Protein AF-A0A953R4C3-F1 (afdb_monomer_lite)

Sequence (111 aa):
MRTHKKAIKIENPVAGCGFTTGNRARRFVAKGRAQWVEPGVSIRFVSSDRRHQAAEQSVAATRRGYDLAACTGMARITELANLPMVAPAVLLGLGRRKGASRHTFLAVQGF

Structure (mmCIF, N/CA/C/O backbone):
data_AF-A0A953R4C3-F1
#
_entry.id   AF-A0A953R4C3-F1
#
loop_
_atom_site.group_PDB
_atom_site.id
_atom_site.type_symbol
_atom_site.label_atom_id
_atom_site.label_alt_id
_atom_site.label_comp_id
_atom_site.label_asym_id
_atom_site.label_entity_id
_atom_site.label_seq_id
_atom_site.pdbx_PDB_ins_code
_atom_site.Cartn_x
_atom_site.Cartn_y
_atom_site.Cartn_z
_atom_site.occupancy
_atom_site.B_iso_or_equiv
_atom_site.auth_seq_id
_atom_site.auth_comp_id
_atom_site.auth_asym_id
_atom_site.auth_atom_id
_atom_site.pdbx_PDB_model_num
ATOM 1 N N . MET A 1 1 ? 10.426 -7.172 28.673 1.00 39.44 1 MET A N 1
ATOM 2 C CA . MET A 1 1 ? 9.321 -8.014 28.159 1.00 39.44 1 MET A CA 1
ATOM 3 C C . MET A 1 1 ? 8.626 -7.275 27.012 1.00 39.44 1 MET A C 1
ATOM 5 O O . MET A 1 1 ? 7.957 -6.278 27.252 1.00 39.44 1 MET A O 1
ATOM 9 N N . ARG A 1 2 ? 8.884 -7.650 25.750 1.00 44.16 2 ARG A N 1
ATOM 10 C CA . ARG A 1 2 ? 8.355 -6.949 24.563 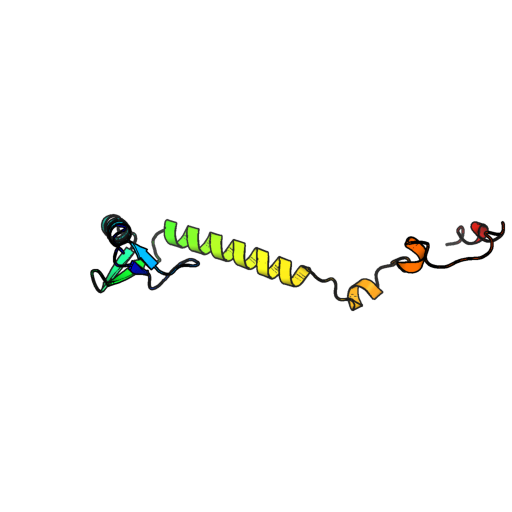1.00 44.16 2 ARG A CA 1
ATOM 11 C C . ARG A 1 2 ? 6.951 -7.488 24.280 1.00 44.16 2 ARG A C 1
ATOM 13 O O . ARG A 1 2 ? 6.805 -8.614 23.826 1.00 44.16 2 ARG A O 1
ATOM 20 N N . THR A 1 3 ? 5.918 -6.719 24.601 1.00 50.56 3 THR A N 1
ATOM 21 C CA . THR A 1 3 ? 4.523 -7.097 24.343 1.00 50.56 3 THR A CA 1
ATOM 22 C C . THR A 1 3 ? 4.299 -7.265 22.838 1.00 50.56 3 THR A C 1
ATOM 24 O O . THR A 1 3 ? 4.447 -6.309 22.071 1.00 50.56 3 THR A O 1
ATOM 27 N N . HIS A 1 4 ? 3.939 -8.478 22.405 1.00 56.78 4 HIS A N 1
ATOM 28 C CA . HIS A 1 4 ? 3.477 -8.737 21.042 1.00 56.78 4 HIS A CA 1
ATOM 29 C C . HIS A 1 4 ? 2.151 -7.999 20.836 1.00 56.78 4 HIS A C 1
ATOM 31 O O . HIS A 1 4 ? 1.082 -8.455 21.237 1.00 56.78 4 HIS A O 1
ATOM 37 N N . LYS A 1 5 ? 2.220 -6.791 20.270 1.00 66.50 5 LYS A N 1
ATOM 38 C CA . LYS A 1 5 ? 1.027 -6.011 19.927 1.00 66.50 5 LYS A CA 1
ATOM 39 C C . LYS A 1 5 ? 0.276 -6.749 18.821 1.00 66.50 5 LYS A C 1
ATOM 41 O O . LYS A 1 5 ? 0.891 -7.083 17.810 1.00 66.50 5 LYS A O 1
ATOM 46 N N . LYS A 1 6 ? -1.037 -6.953 18.994 1.00 76.25 6 LYS A N 1
ATOM 47 C CA . LYS A 1 6 ? -1.907 -7.520 17.952 1.00 76.25 6 LYS A CA 1
ATOM 48 C C . LYS A 1 6 ? -1.708 -6.745 16.643 1.00 76.25 6 LYS A C 1
ATOM 50 O O . LYS A 1 6 ? -1.861 -5.517 16.609 1.00 76.25 6 LYS A O 1
ATOM 55 N N . ALA A 1 7 ? -1.298 -7.468 15.606 1.00 88.44 7 ALA A N 1
ATOM 56 C CA . ALA A 1 7 ? -1.159 -6.937 14.262 1.00 88.44 7 ALA A CA 1
ATOM 57 C C . ALA A 1 7 ? -2.547 -6.869 13.612 1.00 88.44 7 ALA A C 1
ATOM 59 O O . ALA A 1 7 ? -3.324 -7.812 13.703 1.00 88.44 7 ALA A O 1
ATOM 60 N N . ILE A 1 8 ? -2.848 -5.738 12.986 1.00 91.25 8 ILE A N 1
ATOM 61 C CA . ILE A 1 8 ? -4.070 -5.488 12.225 1.00 91.25 8 ILE A CA 1
ATOM 62 C C . ILE A 1 8 ? -3.771 -5.771 10.761 1.00 91.25 8 ILE A C 1
ATOM 64 O O . ILE A 1 8 ? -2.780 -5.254 10.237 1.00 91.25 8 ILE A O 1
ATOM 68 N N . LYS A 1 9 ? -4.621 -6.554 10.104 1.00 92.88 9 LYS A N 1
ATOM 69 C CA . LYS A 1 9 ? -4.497 -6.863 8.678 1.00 92.88 9 LYS A CA 1
ATOM 70 C C . LYS A 1 9 ? -4.910 -5.657 7.829 1.00 92.88 9 LYS A C 1
ATOM 72 O O . LYS A 1 9 ? -5.874 -4.966 8.141 1.00 92.88 9 LYS A O 1
ATOM 77 N N . ILE A 1 10 ? -4.180 -5.400 6.754 1.00 93.06 10 ILE A N 1
ATOM 78 C CA . ILE A 1 10 ? -4.536 -4.445 5.706 1.00 93.06 10 ILE A CA 1
ATOM 79 C C . ILE A 1 10 ? -5.031 -5.268 4.522 1.00 93.06 10 ILE A C 1
ATOM 81 O O . ILE A 1 10 ? -4.287 -6.099 4.008 1.00 93.06 10 ILE A O 1
ATOM 85 N N . GLU A 1 11 ? -6.275 -5.063 4.101 1.00 90.56 11 GLU A N 1
ATOM 86 C CA . GLU A 1 11 ? -6.863 -5.850 3.009 1.00 90.56 11 GLU A CA 1
ATOM 87 C C . GLU A 1 11 ? -6.345 -5.452 1.627 1.00 90.56 11 GLU A C 1
ATOM 89 O O . GLU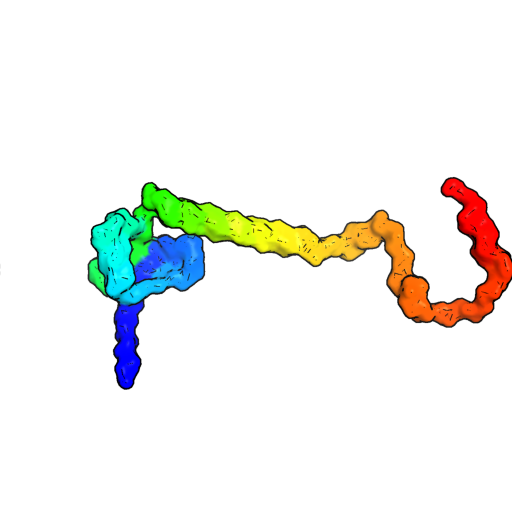 A 1 11 ? -6.140 -6.314 0.780 1.00 90.56 11 GLU A O 1
ATOM 94 N N . ASN A 1 12 ? -6.094 -4.160 1.415 1.00 89.25 12 ASN A N 1
ATOM 95 C CA . ASN A 1 12 ? -5.545 -3.600 0.181 1.00 89.25 12 ASN A CA 1
ATOM 96 C C . ASN A 1 12 ? -4.191 -2.914 0.441 1.00 89.25 12 ASN A C 1
ATOM 98 O O . ASN A 1 12 ? -4.091 -1.682 0.475 1.00 89.25 12 ASN A O 1
ATOM 102 N N . PRO A 1 13 ? -3.126 -3.687 0.701 1.00 86.44 13 PRO A N 1
ATOM 103 C CA . PRO A 1 13 ? -1.799 -3.115 0.827 1.00 86.44 13 PRO A CA 1
ATOM 104 C C . PRO A 1 13 ? -1.310 -2.613 -0.535 1.00 86.44 13 PRO A C 1
ATOM 106 O O . PRO A 1 13 ? -1.391 -3.319 -1.534 1.00 86.44 13 PRO A O 1
ATOM 109 N N . VAL A 1 14 ? -0.752 -1.403 -0.550 1.00 80.38 14 VAL A N 1
ATOM 110 C CA . VAL A 1 14 ? -0.176 -0.789 -1.757 1.00 80.38 14 VAL A CA 1
ATOM 111 C C . VAL A 1 14 ? 1.105 -1.504 -2.203 1.00 80.38 14 VAL A C 1
ATOM 113 O O . VAL A 1 14 ? 1.330 -1.710 -3.389 1.00 80.38 14 VAL A O 1
ATOM 116 N N . ALA A 1 15 ? 1.949 -1.899 -1.246 1.00 70.88 15 ALA A N 1
ATOM 117 C CA . ALA A 1 15 ? 3.111 -2.755 -1.465 1.00 70.88 15 ALA A CA 1
ATOM 118 C C . ALA A 1 15 ? 3.536 -3.446 -0.166 1.00 70.88 15 ALA A C 1
ATOM 120 O O . ALA A 1 15 ? 3.487 -2.849 0.912 1.00 70.88 15 ALA A O 1
ATOM 121 N N . GLY A 1 16 ? 4.030 -4.680 -0.287 1.00 76.38 16 GLY A N 1
ATOM 122 C CA . GLY A 1 16 ? 4.683 -5.404 0.803 1.00 76.38 16 GLY A CA 1
ATOM 123 C C . GLY A 1 16 ? 3.747 -5.834 1.939 1.00 76.38 16 GLY A C 1
ATOM 124 O O . GLY A 1 16 ? 2.666 -6.369 1.708 1.00 76.38 16 GLY A O 1
ATOM 125 N N . CYS A 1 17 ? 4.218 -5.657 3.180 1.00 69.81 17 CYS A N 1
ATOM 126 C CA . CYS A 1 17 ? 3.606 -6.186 4.402 1.00 69.81 17 CYS A CA 1
ATOM 127 C C . CYS A 1 17 ? 2.165 -5.683 4.606 1.00 69.81 17 CYS A C 1
ATOM 129 O O . CYS A 1 17 ? 1.936 -4.526 4.961 1.00 69.81 17 CYS A O 1
ATOM 131 N N . GLY A 1 18 ? 1.195 -6.589 4.456 1.00 88.06 18 GLY A N 1
ATOM 132 C CA . GLY A 1 18 ? -0.235 -6.359 4.685 1.00 88.06 18 GLY A CA 1
ATOM 133 C C . GLY A 1 18 ? -0.639 -6.283 6.158 1.00 88.06 18 GLY A C 1
ATOM 134 O O . GLY A 1 18 ? -1.752 -6.667 6.500 1.00 88.06 18 GLY A O 1
ATOM 135 N N . PHE A 1 19 ? 0.249 -5.827 7.044 1.00 90.50 19 PHE A N 1
ATOM 136 C CA . PHE A 1 19 ? -0.023 -5.724 8.474 1.00 90.50 19 PHE A CA 1
ATOM 137 C C . PHE A 1 19 ? 0.447 -4.394 9.055 1.00 90.50 19 PHE A C 1
ATOM 139 O O . PHE A 1 19 ? 1.456 -3.811 8.660 1.00 90.50 19 PHE A O 1
ATOM 146 N N . THR A 1 20 ? -0.283 -3.914 10.055 1.00 90.12 20 THR A N 1
ATOM 147 C CA . THR A 1 20 ? 0.060 -2.711 10.811 1.00 90.12 20 THR A CA 1
ATOM 148 C C . THR A 1 20 ? -0.216 -2.901 12.296 1.00 90.12 20 THR A C 1
ATOM 150 O O . THR A 1 20 ? -0.797 -3.890 12.722 1.00 90.12 20 THR A O 1
ATOM 153 N N . THR A 1 21 ? 0.207 -1.957 13.130 1.00 90.81 21 THR A N 1
ATOM 154 C CA . THR A 1 21 ? -0.098 -2.005 14.570 1.00 90.81 21 THR A CA 1
ATOM 155 C C . THR A 1 21 ? -1.455 -1.365 14.855 1.00 90.81 21 THR A C 1
ATOM 157 O O . THR A 1 21 ? -1.836 -0.402 14.186 1.00 90.81 21 THR A O 1
ATOM 160 N N . GLY A 1 22 ? -2.153 -1.809 15.907 1.00 90.38 22 GLY A N 1
ATOM 161 C CA . GLY A 1 22 ? -3.459 -1.248 16.293 1.00 90.38 22 GLY A CA 1
ATOM 162 C C . GLY A 1 22 ? -3.477 0.276 16.489 1.00 90.38 22 GLY A C 1
ATOM 163 O O . GLY A 1 22 ? -4.426 0.950 16.095 1.00 90.38 22 GLY A O 1
ATOM 164 N N . ASN A 1 23 ? -2.400 0.864 17.020 1.00 91.56 23 ASN A N 1
ATOM 165 C CA . ASN A 1 23 ? -2.297 2.322 17.171 1.00 91.56 23 ASN A CA 1
ATOM 166 C C . ASN A 1 23 ? -2.186 3.042 15.823 1.00 91.56 23 ASN A C 1
ATOM 168 O O . ASN A 1 23 ? -2.742 4.125 15.650 1.00 91.56 23 ASN A O 1
ATOM 172 N N . ARG A 1 24 ? -1.467 2.450 14.866 1.00 90.31 24 ARG A N 1
ATOM 173 C CA . ARG A 1 24 ? -1.306 3.023 13.530 1.00 90.31 24 ARG A CA 1
ATOM 174 C C . ARG A 1 24 ? -2.599 2.888 12.724 1.00 90.31 24 ARG A C 1
ATOM 176 O O . ARG A 1 24 ? -2.999 3.865 12.102 1.00 90.31 24 ARG A O 1
ATOM 183 N N . ALA A 1 25 ? -3.288 1.749 12.831 1.00 90.38 25 ALA A N 1
ATOM 184 C CA . ALA A 1 25 ? -4.613 1.539 12.248 1.00 90.38 25 ALA A CA 1
ATOM 185 C C . ALA A 1 25 ? -5.624 2.591 12.732 1.00 90.38 25 ALA A C 1
ATOM 187 O O . ALA A 1 25 ? -6.200 3.304 11.915 1.00 90.38 25 ALA A O 1
ATOM 188 N N . ARG A 1 26 ? -5.738 2.797 14.055 1.00 92.88 26 ARG A N 1
ATOM 189 C CA . ARG A 1 26 ? -6.600 3.850 14.625 1.00 92.88 26 ARG A CA 1
ATOM 190 C C . ARG A 1 26 ? -6.278 5.241 14.079 1.00 92.88 26 ARG A C 1
ATOM 192 O O . ARG A 1 26 ? -7.189 5.986 13.743 1.00 92.88 26 ARG A O 1
ATOM 199 N N . ARG A 1 27 ? -4.992 5.588 13.935 1.00 93.12 27 ARG A N 1
ATOM 200 C CA . ARG A 1 27 ? -4.575 6.876 13.350 1.00 93.12 27 ARG A CA 1
ATOM 201 C C . ARG A 1 27 ? -4.952 7.019 11.876 1.00 93.12 27 ARG A C 1
ATOM 203 O O . ARG A 1 27 ? -5.204 8.139 11.445 1.00 93.12 27 ARG A O 1
ATOM 210 N N . PHE A 1 28 ? -4.951 5.940 11.095 1.00 91.00 28 PHE A N 1
ATOM 211 C CA . PHE A 1 28 ? -5.383 5.997 9.696 1.00 91.00 28 PHE A CA 1
ATOM 212 C C . PHE A 1 28 ? -6.888 6.217 9.582 1.00 91.00 28 PHE A C 1
ATOM 214 O O . PHE A 1 28 ? -7.304 7.070 8.799 1.00 91.00 28 PHE A O 1
ATOM 221 N N . VAL A 1 29 ? -7.671 5.527 10.414 1.00 91.88 29 VAL A N 1
ATOM 222 C CA . VAL A 1 29 ? -9.129 5.685 10.444 1.00 91.88 29 VAL A CA 1
ATOM 223 C C . VAL A 1 29 ? -9.532 7.067 10.955 1.00 91.88 29 VAL A C 1
ATOM 225 O O . VAL A 1 29 ? -10.306 7.751 10.299 1.00 91.88 29 VAL A O 1
ATOM 228 N N . ALA A 1 30 ? -8.924 7.551 12.042 1.00 92.19 30 ALA A N 1
ATOM 229 C CA . ALA A 1 30 ? -9.196 8.891 12.576 1.00 92.19 30 ALA A CA 1
ATOM 230 C C . ALA A 1 30 ? -8.882 10.026 11.581 1.00 92.19 30 ALA A C 1
ATOM 232 O O . ALA A 1 30 ? -9.444 11.109 11.676 1.00 92.19 30 ALA A O 1
ATOM 233 N N . LYS A 1 31 ? -7.975 9.790 10.624 1.00 89.31 31 LYS A N 1
ATOM 234 C CA . LYS A 1 31 ? -7.626 10.746 9.562 1.00 89.31 31 LYS A CA 1
ATOM 235 C C . LYS A 1 31 ? -8.463 10.577 8.289 1.00 89.31 31 LYS A C 1
ATOM 237 O O . LYS A 1 31 ? -8.142 11.225 7.297 1.00 89.31 31 LYS A O 1
ATOM 242 N N . GLY A 1 32 ? -9.445 9.672 8.279 1.00 89.06 32 GLY A N 1
ATOM 243 C CA . GLY A 1 32 ? -10.274 9.370 7.109 1.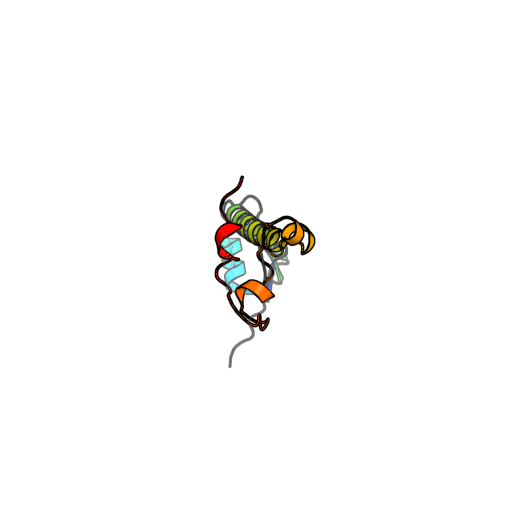00 89.06 32 GLY A CA 1
ATOM 244 C C . GLY A 1 32 ? -9.531 8.678 5.960 1.00 89.06 32 GLY A C 1
ATOM 245 O O . GLY A 1 32 ? -10.023 8.663 4.840 1.00 89.06 32 GLY A O 1
ATOM 246 N N . ARG A 1 33 ? -8.337 8.119 6.205 1.00 88.88 33 ARG A N 1
ATOM 247 C CA . ARG A 1 33 ? -7.512 7.480 5.157 1.00 88.88 33 ARG A CA 1
ATOM 248 C C . ARG A 1 33 ? -7.840 6.008 4.948 1.00 88.88 33 ARG A C 1
ATOM 250 O O . ARG A 1 33 ? -7.526 5.433 3.912 1.00 88.88 33 ARG A O 1
ATOM 257 N N . ALA A 1 34 ? -8.390 5.379 5.976 1.00 91.19 34 ALA A N 1
ATOM 258 C CA . ALA A 1 34 ? -8.759 3.977 5.979 1.00 91.19 34 ALA A CA 1
ATOM 259 C C . ALA A 1 34 ? -10.089 3.805 6.704 1.00 91.19 34 ALA A C 1
ATOM 261 O O . ALA A 1 34 ? -10.464 4.634 7.532 1.00 91.19 34 ALA A O 1
ATOM 262 N N . GLN A 1 35 ? -10.767 2.708 6.419 1.00 93.75 35 GLN A N 1
ATOM 263 C CA . GLN A 1 35 ? -11.980 2.284 7.095 1.00 93.75 35 GLN A CA 1
ATOM 264 C C . GLN A 1 35 ? -11.714 0.951 7.791 1.00 93.75 35 GLN A C 1
ATOM 266 O O . GLN A 1 35 ? -10.896 0.148 7.331 1.00 93.75 35 GLN A O 1
ATOM 271 N N . TRP A 1 36 ? -12.374 0.734 8.927 1.00 94.50 36 TRP A N 1
ATOM 272 C CA . TRP A 1 36 ? -12.419 -0.590 9.536 1.00 94.50 36 TRP A CA 1
ATOM 273 C C . TRP A 1 36 ? -13.292 -1.484 8.667 1.00 94.50 36 TRP A C 1
ATOM 275 O O . TRP A 1 36 ? -14.411 -1.100 8.341 1.00 94.50 36 TRP A O 1
ATOM 285 N N . VAL A 1 37 ? -12.774 -2.654 8.304 1.00 93.31 37 VAL A N 1
ATOM 286 C CA . VAL A 1 37 ? -13.601 -3.708 7.704 1.00 93.31 37 VAL A CA 1
ATOM 287 C C . VAL A 1 37 ? -14.121 -4.596 8.822 1.00 93.31 37 VAL A C 1
ATOM 289 O O . VAL A 1 37 ? -15.322 -4.798 8.946 1.00 93.31 37 VAL A O 1
ATOM 292 N N . GLU A 1 38 ? -13.221 -4.989 9.723 1.00 91.44 38 GLU A N 1
ATOM 293 C CA . GLU A 1 38 ? -13.565 -5.584 11.005 1.00 91.44 38 GLU A CA 1
ATOM 294 C C . GLU A 1 38 ? -12.843 -4.816 12.131 1.00 91.44 38 GLU A C 1
ATOM 296 O O . GLU A 1 38 ? -11.602 -4.777 12.162 1.00 91.44 38 GLU A O 1
ATOM 301 N N . PRO A 1 39 ? -13.579 -4.151 13.046 1.00 88.38 39 PRO A N 1
ATOM 302 C CA . PRO A 1 39 ? -12.989 -3.328 14.096 1.00 88.38 39 PRO A CA 1
ATOM 303 C C . PRO A 1 39 ? -11.961 -4.093 14.934 1.00 88.38 39 PRO A C 1
ATOM 305 O O . PRO A 1 39 ? -12.269 -5.073 15.603 1.00 88.38 39 PRO A O 1
ATOM 308 N N . GLY A 1 40 ? -10.713 -3.625 14.922 1.00 85.94 40 GLY A N 1
ATOM 309 C CA . GLY A 1 40 ? -9.635 -4.250 15.691 1.00 85.94 40 GLY A CA 1
ATOM 310 C C . GLY A 1 40 ? -9.032 -5.514 15.069 1.00 85.94 40 GLY A C 1
ATOM 311 O O . GLY A 1 40 ? -8.124 -6.080 15.679 1.00 85.94 40 GLY A O 1
ATOM 312 N N . VAL A 1 41 ? -9.451 -5.905 13.861 1.00 90.75 41 VAL A N 1
ATOM 313 C CA . VAL A 1 41 ? -8.899 -7.054 13.121 1.00 90.75 41 VAL A CA 1
ATOM 314 C C . VAL A 1 41 ? -8.333 -6.619 11.771 1.00 90.75 41 VAL A C 1
ATOM 316 O O . VAL A 1 41 ? -7.159 -6.886 11.492 1.00 90.75 41 VAL A O 1
ATOM 319 N N . SER A 1 42 ? -9.108 -5.886 10.964 1.00 92.56 42 SER A N 1
ATOM 320 C CA . SER A 1 42 ? -8.692 -5.475 9.621 1.00 92.56 42 SER A CA 1
ATOM 321 C C . SER A 1 42 ? -9.114 -4.055 9.241 1.00 92.56 42 SER A C 1
ATOM 323 O O . SER A 1 42 ? -10.168 -3.544 9.625 1.00 92.56 42 SER A O 1
ATOM 325 N N . ILE A 1 43 ? -8.263 -3.406 8.448 1.00 94.00 43 ILE A N 1
ATOM 326 C CA . ILE A 1 43 ? -8.541 -2.113 7.824 1.00 94.00 43 ILE A CA 1
ATOM 327 C C . ILE A 1 43 ? -8.388 -2.195 6.309 1.00 94.00 43 ILE A C 1
ATOM 329 O O . ILE A 1 43 ? -7.589 -2.975 5.785 1.00 94.00 43 ILE A O 1
ATOM 333 N N . ARG A 1 44 ? -9.098 -1.310 5.615 1.00 93.44 44 ARG A N 1
ATOM 334 C CA . ARG A 1 44 ? -8.964 -1.075 4.180 1.00 93.44 44 ARG A CA 1
ATOM 335 C C . ARG A 1 44 ? -8.681 0.400 3.935 1.00 93.44 44 ARG A C 1
ATOM 337 O O . ARG A 1 44 ? -9.379 1.261 4.464 1.00 93.44 44 ARG A O 1
ATOM 344 N N . PHE A 1 45 ? -7.642 0.709 3.171 1.00 91.56 45 PHE A N 1
ATOM 345 C CA . PHE A 1 45 ? -7.368 2.075 2.739 1.00 91.56 45 PHE A CA 1
ATOM 346 C C . PHE A 1 45 ? -8.406 2.536 1.718 1.00 91.56 45 PHE A C 1
ATOM 348 O O . PHE A 1 45 ? -8.863 1.753 0.887 1.00 91.56 45 PHE A O 1
ATOM 355 N N . VAL A 1 46 ? -8.772 3.811 1.789 1.00 89.75 46 VAL A N 1
ATOM 356 C CA . VAL A 1 46 ? -9.732 4.419 0.869 1.00 89.75 46 VAL A CA 1
ATOM 357 C C . VAL A 1 46 ? -9.019 4.746 -0.445 1.00 89.75 46 VAL A C 1
ATOM 359 O O . VAL A 1 46 ? -8.067 5.524 -0.456 1.00 89.75 46 VAL A O 1
ATOM 362 N N . SER A 1 47 ? -9.491 4.176 -1.555 1.00 80.38 47 SER A N 1
ATOM 363 C CA . SER A 1 47 ? -8.876 4.334 -2.883 1.00 80.38 47 SER A CA 1
ATOM 364 C C . SER A 1 47 ? -8.971 5.753 -3.453 1.00 80.38 47 SER A C 1
ATOM 366 O O . SER A 1 47 ? -8.175 6.128 -4.311 1.00 80.38 47 SER A O 1
ATOM 368 N N . SER A 1 48 ? -9.911 6.569 -2.969 1.00 84.25 48 SER A N 1
ATOM 369 C CA . SER A 1 48 ? -10.024 7.982 -3.347 1.00 84.25 48 SER A CA 1
ATOM 370 C C . SER A 1 48 ? -9.035 8.901 -2.617 1.00 84.25 48 SER A C 1
ATOM 372 O O . SER A 1 48 ? -8.909 10.065 -2.996 1.00 84.25 48 SER A O 1
ATOM 374 N N . ASP A 1 49 ? -8.300 8.424 -1.600 1.00 85.75 49 ASP A N 1
ATOM 375 C CA . ASP A 1 49 ? -7.267 9.241 -0.953 1.00 85.75 49 ASP A CA 1
ATOM 376 C C . ASP A 1 49 ? -6.076 9.426 -1.904 1.00 85.75 49 ASP A C 1
ATOM 378 O O . ASP A 1 49 ? -5.369 8.476 -2.253 1.00 85.75 49 ASP A O 1
ATOM 382 N N . ARG A 1 50 ? -5.787 10.685 -2.255 1.00 84.62 50 ARG A N 1
ATOM 383 C CA . ARG A 1 50 ? -4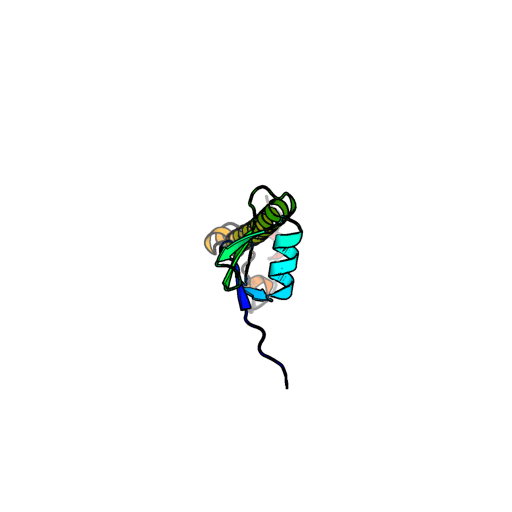.645 11.076 -3.096 1.00 84.62 50 ARG A CA 1
ATOM 384 C C . ARG A 1 50 ? -3.325 10.479 -2.610 1.00 84.62 50 ARG A C 1
ATOM 386 O O . ARG A 1 50 ? -2.450 10.175 -3.414 1.00 84.62 50 ARG A O 1
ATOM 393 N N . ARG A 1 51 ? -3.138 10.326 -1.293 1.00 83.38 51 ARG A N 1
ATOM 394 C CA . ARG A 1 51 ? -1.900 9.746 -0.740 1.00 83.38 51 ARG A CA 1
ATOM 395 C C . ARG A 1 51 ? -1.794 8.246 -0.993 1.00 83.38 51 ARG A C 1
ATOM 397 O O . ARG A 1 51 ? -0.681 7.756 -1.156 1.00 83.38 51 ARG A O 1
ATOM 404 N N . HIS A 1 52 ? -2.922 7.541 -1.000 1.00 84.25 52 HIS A N 1
ATOM 405 C CA . HIS A 1 52 ? -2.970 6.123 -1.334 1.00 84.25 52 HIS A CA 1
ATOM 406 C C . HIS A 1 52 ? -2.655 5.930 -2.819 1.00 84.25 52 HIS A C 1
ATOM 408 O O . HIS A 1 52 ? -1.725 5.202 -3.144 1.00 84.25 52 HIS A O 1
ATOM 414 N N . GLN A 1 53 ? -3.296 6.714 -3.689 1.00 85.94 53 GLN A N 1
ATOM 415 C CA . GLN A 1 53 ? -3.032 6.705 -5.132 1.00 85.94 53 GLN A CA 1
ATOM 416 C C . GLN A 1 53 ? -1.579 7.056 -5.472 1.00 85.94 53 GLN A C 1
ATOM 418 O O . GLN A 1 53 ? -0.950 6.393 -6.288 1.00 85.94 53 GLN A O 1
ATOM 423 N N . ALA A 1 54 ? -1.006 8.076 -4.825 1.00 84.44 54 ALA A N 1
ATOM 424 C CA . ALA A 1 54 ? 0.395 8.441 -5.038 1.00 84.44 54 ALA A CA 1
ATOM 425 C C . ALA A 1 54 ? 1.354 7.314 -4.618 1.00 84.44 54 ALA A C 1
ATOM 427 O O . ALA A 1 54 ? 2.368 7.080 -5.276 1.00 84.44 54 ALA A O 1
ATOM 428 N N . ALA A 1 55 ? 1.035 6.601 -3.533 1.00 86.25 55 ALA A N 1
ATOM 429 C CA . ALA A 1 55 ? 1.805 5.436 -3.122 1.00 86.25 55 ALA A CA 1
ATOM 430 C C . ALA A 1 55 ? 1.672 4.291 -4.143 1.00 86.25 55 ALA A C 1
ATOM 432 O O . ALA A 1 55 ? 2.684 3.690 -4.495 1.00 86.25 55 ALA A O 1
ATOM 433 N N . GLU A 1 56 ? 0.465 4.024 -4.654 1.00 86.62 56 GLU A N 1
ATOM 434 C CA . GLU A 1 56 ? 0.217 3.011 -5.693 1.00 86.62 56 GLU A CA 1
ATOM 435 C C . GLU A 1 56 ? 0.989 3.316 -6.975 1.00 86.62 56 GLU A C 1
ATOM 437 O O . GLU A 1 56 ? 1.674 2.444 -7.505 1.00 86.62 56 GLU A O 1
ATOM 442 N N . GLN A 1 57 ? 0.953 4.567 -7.434 1.00 87.06 57 GLN A N 1
ATOM 443 C CA . GLN A 1 57 ? 1.686 5.013 -8.618 1.00 87.06 57 GLN A CA 1
ATOM 444 C C . GLN A 1 57 ? 3.198 4.867 -8.447 1.00 87.06 57 GLN A C 1
ATOM 446 O O . GLN A 1 57 ? 3.872 4.395 -9.359 1.00 87.06 57 GLN A O 1
ATOM 451 N N . SER A 1 58 ? 3.732 5.237 -7.278 1.00 86.81 58 SER A N 1
ATOM 452 C CA . SER A 1 58 ? 5.158 5.090 -6.975 1.00 86.81 58 SER A CA 1
ATOM 453 C C . SER A 1 58 ? 5.591 3.623 -7.035 1.00 86.81 58 SER A C 1
ATOM 455 O O . SER A 1 58 ? 6.546 3.280 -7.730 1.00 86.81 58 SER A O 1
ATOM 457 N N . VAL A 1 59 ? 4.824 2.732 -6.400 1.00 86.50 59 VAL A N 1
ATOM 458 C CA . VAL A 1 59 ? 5.083 1.285 -6.426 1.00 86.50 59 VAL A CA 1
ATOM 459 C C . VAL A 1 59 ? 4.985 0.726 -7.843 1.00 8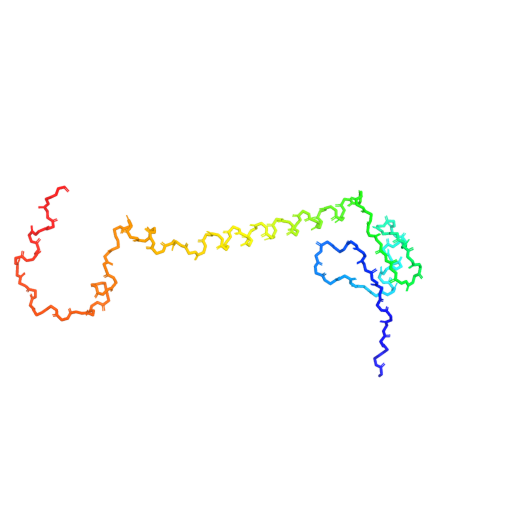6.50 59 VAL A C 1
ATOM 461 O O . VAL A 1 59 ? 5.850 -0.047 -8.254 1.00 86.50 59 VAL A O 1
ATOM 464 N N . ALA A 1 60 ? 3.963 1.119 -8.603 1.00 86.31 60 ALA A N 1
ATOM 465 C CA . ALA A 1 60 ? 3.790 0.690 -9.985 1.00 86.31 60 ALA A CA 1
ATOM 466 C C . ALA A 1 60 ? 4.955 1.152 -10.873 1.00 86.31 60 ALA A C 1
ATOM 468 O O . ALA A 1 60 ? 5.461 0.369 -11.676 1.00 86.31 60 ALA A O 1
ATOM 469 N N . ALA A 1 61 ? 5.425 2.390 -10.698 1.00 86.31 61 ALA A N 1
ATOM 470 C CA . ALA A 1 61 ? 6.579 2.920 -11.414 1.00 86.31 61 ALA A CA 1
ATOM 471 C C . ALA A 1 61 ? 7.861 2.148 -11.074 1.00 86.31 61 ALA A C 1
ATOM 473 O O . ALA A 1 61 ? 8.596 1.755 -11.979 1.00 86.31 61 ALA A O 1
ATOM 474 N N . THR A 1 62 ? 8.104 1.866 -9.789 1.00 85.06 62 THR A N 1
ATOM 475 C CA . THR A 1 62 ? 9.247 1.054 -9.353 1.00 85.06 62 THR A CA 1
ATOM 476 C C . THR A 1 62 ? 9.184 -0.360 -9.927 1.00 85.06 62 THR A C 1
ATOM 478 O O . THR A 1 62 ? 10.176 -0.838 -10.474 1.00 85.06 62 THR A O 1
ATOM 481 N N . ARG A 1 63 ? 8.020 -1.019 -9.867 1.00 83.94 63 ARG A N 1
ATOM 482 C CA . ARG A 1 63 ? 7.820 -2.358 -10.437 1.00 83.94 63 ARG A CA 1
ATOM 483 C C . ARG A 1 63 ? 8.081 -2.369 -11.941 1.00 83.94 63 ARG A C 1
ATOM 485 O O . ARG A 1 63 ? 8.863 -3.186 -12.405 1.00 83.94 63 ARG A O 1
ATOM 492 N N . ARG A 1 64 ? 7.517 -1.406 -12.676 1.00 81.44 64 ARG A N 1
ATOM 493 C CA . ARG A 1 64 ? 7.762 -1.243 -14.114 1.00 81.44 64 ARG A CA 1
ATOM 494 C C . ARG A 1 64 ? 9.248 -1.046 -14.421 1.00 81.44 64 ARG A C 1
ATOM 496 O O . ARG A 1 64 ? 9.734 -1.594 -15.401 1.00 81.44 64 ARG A O 1
ATOM 503 N N . GLY A 1 65 ? 9.967 -0.280 -13.599 1.00 78.06 65 GLY A N 1
ATOM 504 C CA . GLY A 1 65 ? 11.414 -0.106 -13.731 1.00 78.06 65 GLY A CA 1
ATOM 505 C C . GLY A 1 65 ? 12.179 -1.425 -13.600 1.00 78.06 65 GLY A C 1
ATOM 506 O O . GLY A 1 65 ? 13.052 -1.703 -14.419 1.00 78.06 65 GLY A O 1
ATOM 507 N N . TYR A 1 66 ? 11.811 -2.265 -12.627 1.00 79.62 66 TYR A N 1
ATOM 508 C CA . TYR A 1 66 ? 12.380 -3.608 -12.480 1.00 79.62 66 TYR A CA 1
ATOM 509 C C . TYR A 1 66 ? 12.015 -4.538 -13.637 1.00 79.62 66 TYR A C 1
ATOM 511 O O . TYR A 1 66 ? 12.895 -5.229 -14.139 1.00 79.62 66 TYR A O 1
ATOM 519 N N . ASP A 1 67 ? 10.758 -4.538 -14.084 1.00 74.31 67 ASP A N 1
ATOM 520 C CA . ASP A 1 67 ? 10.307 -5.371 -15.204 1.00 74.31 67 ASP A CA 1
ATOM 521 C C . ASP A 1 67 ? 11.069 -5.014 -16.491 1.00 74.31 67 ASP A C 1
ATOM 523 O O . ASP A 1 67 ? 11.531 -5.895 -17.213 1.00 74.31 67 ASP A O 1
ATOM 527 N N . LEU A 1 68 ? 11.270 -3.716 -16.750 1.00 71.75 68 LEU A N 1
ATOM 528 C CA . LEU A 1 68 ? 12.096 -3.250 -17.862 1.00 71.75 68 LEU A CA 1
ATOM 529 C C . LEU A 1 68 ? 13.550 -3.691 -17.693 1.00 71.75 68 LEU A C 1
ATOM 531 O O . LEU A 1 68 ? 14.084 -4.298 -18.610 1.00 71.75 68 LEU A O 1
ATOM 535 N N . ALA A 1 69 ? 14.161 -3.468 -16.525 1.00 70.06 69 ALA A N 1
ATOM 536 C CA . ALA A 1 69 ? 15.540 -3.876 -16.255 1.00 70.06 69 ALA A CA 1
ATOM 537 C C . ALA A 1 69 ? 15.757 -5.392 -16.421 1.00 70.06 69 ALA A C 1
ATOM 539 O O . ALA A 1 69 ? 16.782 -5.813 -16.957 1.00 70.06 69 ALA A O 1
ATOM 540 N N . ALA A 1 70 ? 14.786 -6.210 -16.004 1.00 66.12 70 ALA A N 1
ATOM 541 C CA . ALA A 1 70 ? 14.807 -7.660 -16.166 1.00 66.12 70 ALA A CA 1
ATOM 542 C C . ALA A 1 70 ? 14.697 -8.075 -17.643 1.00 66.12 70 ALA A C 1
ATOM 544 O O . ALA A 1 70 ? 15.426 -8.957 -18.091 1.00 66.12 70 ALA A O 1
ATOM 545 N N . CYS A 1 71 ? 13.840 -7.405 -18.416 1.00 59.06 71 CYS A N 1
ATOM 546 C CA . CYS A 1 71 ? 13.693 -7.636 -19.854 1.00 59.06 71 CYS A CA 1
ATOM 547 C C . CYS A 1 71 ? 14.843 -7.051 -20.695 1.00 59.06 71 CYS A C 1
ATOM 549 O O . CYS A 1 71 ? 15.034 -7.479 -21.829 1.00 59.06 71 CYS A O 1
ATOM 551 N N . THR A 1 72 ? 15.618 -6.103 -20.161 1.00 57.16 72 THR A N 1
ATOM 552 C CA . THR A 1 72 ? 16.803 -5.517 -20.817 1.00 57.16 72 THR A CA 1
ATOM 553 C C . THR A 1 72 ? 18.129 -6.116 -20.330 1.00 57.16 72 THR A C 1
ATOM 555 O O . THR A 1 72 ? 19.190 -5.713 -20.794 1.00 57.16 72 THR A O 1
ATOM 558 N N . GLY A 1 73 ? 18.088 -7.042 -19.365 1.00 52.75 73 GLY A N 1
ATOM 559 C CA . GLY A 1 73 ? 19.259 -7.505 -18.610 1.00 52.75 73 GLY A CA 1
ATOM 560 C C . GLY A 1 73 ? 20.107 -8.588 -19.277 1.00 52.75 73 GLY A C 1
ATOM 561 O O . GLY A 1 73 ? 21.229 -8.820 -18.842 1.00 52.75 73 GLY A O 1
ATOM 562 N N . MET A 1 74 ? 19.628 -9.229 -20.341 1.00 52.25 74 MET A N 1
ATOM 563 C CA . MET A 1 74 ? 20.475 -10.053 -21.199 1.00 52.25 74 MET A CA 1
ATOM 564 C C . MET A 1 74 ? 20.171 -9.669 -22.635 1.00 52.25 74 MET A C 1
ATOM 566 O O . MET A 1 74 ? 19.130 -10.064 -23.158 1.00 52.25 74 MET A O 1
ATOM 570 N N . ALA A 1 75 ? 21.087 -8.939 -23.283 1.00 53.69 75 ALA A N 1
ATOM 571 C CA . ALA A 1 75 ? 21.221 -9.080 -24.726 1.00 53.69 75 ALA A CA 1
ATOM 572 C C . ALA A 1 75 ? 21.215 -10.587 -24.979 1.00 53.69 75 ALA A C 1
ATOM 574 O O . ALA A 1 75 ? 22.038 -11.309 -24.397 1.00 53.69 75 ALA A O 1
ATOM 575 N N . ARG A 1 76 ? 20.220 -11.093 -25.713 1.00 53.31 76 ARG A N 1
ATOM 576 C CA . ARG A 1 76 ? 20.169 -12.532 -25.984 1.00 53.31 76 ARG A CA 1
ATOM 577 C C . ARG A 1 76 ? 21.533 -12.901 -26.563 1.00 53.31 76 ARG A C 1
ATOM 579 O O . ARG A 1 76 ? 22.110 -12.126 -27.320 1.00 53.31 76 ARG A O 1
ATOM 586 N N . ILE A 1 77 ? 22.067 -14.077 -26.245 1.00 54.41 77 ILE A N 1
ATOM 587 C CA . ILE A 1 77 ? 23.328 -14.550 -26.851 1.00 54.41 77 ILE A CA 1
ATOM 588 C C . ILE A 1 77 ? 23.263 -14.432 -28.395 1.00 54.41 77 ILE A C 1
ATOM 590 O O . ILE A 1 77 ? 24.266 -14.181 -29.054 1.00 54.41 77 ILE A O 1
ATOM 594 N N . THR A 1 78 ? 22.054 -14.504 -28.961 1.00 55.12 78 THR A N 1
ATOM 595 C CA . THR A 1 78 ? 21.744 -14.273 -30.378 1.00 55.12 78 THR A CA 1
ATOM 596 C C . THR A 1 78 ? 21.860 -12.814 -30.846 1.00 55.12 78 THR A C 1
ATOM 598 O O . THR A 1 78 ? 22.144 -12.581 -32.011 1.00 55.12 78 THR A O 1
ATOM 601 N N . GLU A 1 79 ? 21.641 -11.826 -29.979 1.00 53.81 79 GLU A N 1
ATOM 602 C CA . GLU A 1 79 ? 21.815 -10.391 -30.272 1.00 53.81 79 GLU A CA 1
ATOM 603 C C . GLU A 1 79 ? 23.293 -9.978 -30.194 1.00 53.81 79 GLU A C 1
ATOM 605 O O . GLU A 1 79 ? 23.733 -9.119 -30.953 1.00 53.81 79 GLU A O 1
ATOM 610 N N . LEU A 1 80 ? 24.088 -10.659 -29.358 1.00 53.69 80 LEU A N 1
ATOM 611 C CA . LEU A 1 80 ? 25.553 -10.544 -29.339 1.00 53.69 80 LEU A CA 1
ATOM 612 C C . LEU A 1 80 ? 26.224 -11.123 -30.595 1.00 53.69 80 LEU A C 1
ATOM 614 O O . LEU A 1 80 ? 27.342 -10.728 -30.912 1.00 53.69 80 LEU A O 1
ATOM 618 N N . ALA A 1 81 ? 25.558 -12.026 -31.323 1.00 55.62 81 ALA A N 1
ATOM 619 C CA . ALA A 1 81 ? 26.099 -12.628 -32.544 1.00 55.62 81 ALA A CA 1
ATOM 620 C C . ALA A 1 81 ? 26.205 -11.638 -33.722 1.00 55.62 81 ALA A C 1
ATOM 622 O O . ALA A 1 81 ? 27.007 -11.859 -34.625 1.00 55.62 81 ALA A O 1
ATOM 623 N N . ASN A 1 82 ? 25.421 -10.551 -33.702 1.00 57.56 82 ASN A N 1
ATOM 624 C CA . ASN A 1 82 ? 25.378 -9.543 -34.770 1.00 57.56 82 ASN A CA 1
ATOM 625 C C . ASN A 1 82 ? 26.107 -8.238 -34.418 1.00 57.56 82 ASN A C 1
ATOM 627 O O . ASN A 1 82 ? 26.172 -7.328 -35.244 1.00 57.56 82 ASN A O 1
ATOM 631 N N . LEU A 1 83 ? 26.654 -8.119 -33.207 1.00 53.72 83 LEU A N 1
ATOM 632 C CA . LEU A 1 83 ? 27.596 -7.048 -32.907 1.00 53.72 83 LEU A CA 1
ATOM 633 C C . LEU A 1 83 ? 28.960 -7.457 -33.475 1.00 53.72 83 LEU A C 1
ATOM 635 O O . LEU A 1 83 ? 29.330 -8.625 -33.336 1.00 53.72 83 LEU A O 1
ATOM 639 N N . PRO A 1 84 ? 29.742 -6.540 -34.071 1.00 52.84 84 PRO A N 1
ATOM 640 C CA . PRO A 1 84 ? 31.128 -6.813 -34.436 1.00 52.84 84 PRO A CA 1
ATOM 641 C C . PRO A 1 84 ? 31.979 -6.924 -33.157 1.00 52.84 84 PRO A C 1
ATOM 643 O O . PRO A 1 84 ? 32.808 -6.072 -32.851 1.00 52.84 84 PRO A O 1
ATOM 646 N N . MET A 1 85 ? 31.743 -7.963 -32.354 1.00 50.84 85 MET A N 1
ATOM 647 C CA . MET A 1 85 ? 32.603 -8.346 -31.249 1.00 50.84 85 MET A CA 1
ATOM 648 C C . MET A 1 85 ? 33.842 -9.002 -31.841 1.00 50.84 85 MET A C 1
ATOM 650 O O . MET A 1 85 ? 33.785 -10.090 -32.414 1.00 50.84 85 MET A O 1
ATOM 654 N N . VAL A 1 86 ? 34.995 -8.371 -31.639 1.00 55.59 86 VAL A N 1
ATOM 655 C CA . VAL A 1 86 ? 36.261 -9.105 -31.626 1.00 55.59 86 VAL A CA 1
ATOM 656 C C . VAL A 1 86 ? 36.086 -10.250 -30.629 1.00 55.59 86 VAL A C 1
ATOM 658 O O . VAL A 1 86 ? 35.766 -10.008 -29.465 1.00 55.59 86 VAL A O 1
ATOM 661 N N . ALA A 1 87 ? 36.242 -11.493 -31.096 1.00 54.62 87 ALA A N 1
ATOM 662 C CA . ALA A 1 87 ? 36.077 -12.678 -30.263 1.00 54.62 87 ALA A CA 1
ATOM 663 C C . ALA A 1 87 ? 36.857 -12.498 -28.941 1.00 54.62 87 ALA A C 1
ATOM 665 O O . ALA A 1 87 ? 38.046 -12.166 -28.996 1.00 54.62 87 ALA A O 1
ATOM 666 N N . PRO A 1 88 ? 36.249 -12.722 -27.759 1.00 52.94 88 PRO A N 1
ATOM 667 C CA . PRO A 1 88 ? 36.881 -12.431 -26.467 1.00 52.94 88 PRO A CA 1
ATOM 668 C C . PRO A 1 88 ? 38.256 -13.088 -26.281 1.00 52.94 88 PRO A C 1
ATOM 670 O O . PRO A 1 88 ? 39.133 -12.522 -25.636 1.00 52.94 88 PRO A O 1
ATOM 673 N N . ALA A 1 89 ? 38.481 -14.248 -26.906 1.00 52.62 89 ALA A N 1
ATOM 674 C CA . ALA A 1 89 ? 39.771 -14.939 -26.905 1.00 52.62 89 ALA A CA 1
ATOM 675 C C . ALA A 1 89 ? 40.898 -14.148 -27.605 1.00 52.62 89 ALA A C 1
ATOM 677 O O . ALA A 1 89 ? 42.056 -14.240 -27.203 1.00 52.62 89 ALA A O 1
ATOM 678 N N . VAL A 1 90 ? 40.564 -13.347 -28.623 1.00 51.59 90 VAL A N 1
ATOM 679 C CA . VAL A 1 90 ? 41.505 -12.474 -29.345 1.00 51.59 90 VAL A CA 1
ATOM 680 C C . VAL A 1 90 ? 41.792 -11.204 -28.540 1.00 51.59 90 VAL A C 1
ATOM 682 O O . VAL A 1 90 ? 42.937 -10.762 -28.504 1.00 51.59 90 VAL A O 1
ATOM 685 N N . LEU A 1 91 ? 40.787 -10.657 -27.846 1.00 53.72 91 LEU A N 1
ATOM 686 C CA . LEU A 1 91 ? 40.946 -9.476 -26.989 1.00 53.72 91 LEU A CA 1
ATOM 687 C C . LEU A 1 91 ? 41.749 -9.780 -25.709 1.00 53.72 91 LEU A C 1
ATOM 689 O O . LEU A 1 91 ? 42.539 -8.954 -25.268 1.00 53.72 91 LEU A O 1
ATOM 693 N N . LEU A 1 92 ? 41.583 -10.976 -25.131 1.00 57.19 92 LEU A N 1
ATOM 694 C CA . LEU A 1 92 ? 42.246 -11.402 -23.889 1.00 57.19 92 LEU A CA 1
ATOM 695 C C . LEU A 1 92 ? 43.612 -12.080 -24.103 1.00 57.19 92 LEU A C 1
ATOM 697 O O . LEU A 1 92 ? 44.172 -12.639 -23.162 1.00 57.19 92 LEU A O 1
ATOM 701 N N . GLY A 1 93 ? 44.157 -12.072 -25.325 1.00 55.88 93 GLY A N 1
ATOM 702 C CA . GLY A 1 93 ? 45.485 -12.632 -25.614 1.00 55.88 93 GLY A CA 1
ATOM 703 C C . GLY A 1 93 ? 45.619 -14.144 -25.371 1.00 55.88 93 GLY A C 1
ATOM 704 O O . GLY A 1 93 ? 46.728 -14.683 -25.386 1.00 55.88 93 GLY A O 1
ATOM 705 N N . LEU A 1 94 ? 44.506 -14.857 -25.176 1.00 53.31 94 LEU A N 1
ATOM 706 C CA . LEU A 1 94 ? 44.460 -16.304 -24.967 1.00 53.31 94 LEU A CA 1
ATOM 707 C C . LEU A 1 94 ? 44.453 -17.014 -26.320 1.00 53.31 94 LEU A C 1
ATOM 709 O O . LEU A 1 94 ? 43.465 -17.563 -26.795 1.00 53.31 94 LEU A O 1
ATOM 713 N N . GLY A 1 95 ? 45.616 -16.968 -26.953 1.00 52.94 95 GLY A N 1
ATOM 714 C CA . GLY A 1 95 ? 45.899 -17.634 -28.209 1.00 52.94 95 GLY A CA 1
ATOM 715 C C . GLY A 1 95 ? 47.308 -17.277 -28.628 1.00 52.94 95 GLY A C 1
ATOM 716 O O . GLY A 1 95 ? 47.537 -16.218 -29.203 1.00 52.94 95 GLY A O 1
ATOM 717 N N . ARG A 1 96 ? 48.270 -18.152 -28.319 1.00 52.66 96 ARG A N 1
ATOM 718 C CA . ARG A 1 96 ? 49.656 -18.054 -28.792 1.00 52.66 96 ARG A CA 1
ATOM 719 C C . ARG A 1 96 ? 49.672 -17.934 -30.323 1.00 52.66 96 ARG A C 1
ATOM 721 O O . ARG A 1 96 ? 49.730 -18.943 -31.020 1.00 52.66 96 ARG A O 1
ATOM 728 N N . ARG A 1 97 ? 49.673 -16.715 -30.865 1.00 52.59 97 ARG A N 1
ATOM 729 C CA . ARG A 1 97 ? 50.100 -16.478 -32.245 1.00 52.59 97 ARG A CA 1
ATOM 730 C C . ARG A 1 97 ? 51.605 -16.282 -32.231 1.00 52.59 97 ARG A C 1
ATOM 732 O O . ARG A 1 97 ? 52.133 -15.240 -31.858 1.00 52.59 97 ARG A O 1
ATOM 739 N N . LYS A 1 98 ? 52.287 -17.363 -32.589 1.00 49.91 98 LYS A N 1
ATOM 740 C CA . LYS A 1 98 ? 53.709 -17.409 -32.907 1.00 49.91 98 LYS A CA 1
ATOM 741 C C . LYS A 1 98 ? 53.977 -16.383 -34.025 1.00 49.91 98 LYS A C 1
ATOM 743 O O . LYS A 1 98 ? 53.590 -16.619 -35.160 1.00 49.91 98 LYS A O 1
ATOM 748 N N . GLY A 1 99 ? 54.605 -15.257 -33.680 1.00 46.47 99 GLY A N 1
ATOM 749 C CA . GLY A 1 99 ? 55.222 -14.306 -34.614 1.00 46.47 99 GLY A CA 1
ATOM 750 C C . GLY A 1 99 ? 54.288 -13.271 -35.252 1.00 46.47 99 GLY A C 1
ATOM 751 O O . GLY A 1 99 ? 53.609 -13.548 -36.235 1.00 46.47 99 GLY A O 1
ATOM 752 N N . ALA A 1 100 ? 54.345 -12.029 -34.765 1.00 49.75 100 ALA A N 1
ATOM 753 C CA . ALA A 1 100 ? 53.938 -10.866 -35.548 1.00 49.75 100 ALA A CA 1
ATOM 754 C C . ALA A 1 100 ? 54.985 -10.632 -36.651 1.00 49.75 100 ALA A C 1
ATOM 756 O O . ALA A 1 100 ? 56.076 -10.129 -36.393 1.00 49.75 100 ALA A O 1
ATOM 757 N N . SER A 1 101 ? 54.673 -11.048 -37.878 1.00 56.88 101 SER A N 1
ATOM 758 C CA . SER A 1 101 ? 55.455 -10.712 -39.071 1.00 56.88 101 SER A CA 1
ATOM 759 C C . SER A 1 101 ? 54.935 -9.414 -39.697 1.00 56.88 101 SER A C 1
ATOM 761 O O . SER A 1 101 ? 53.726 -9.150 -39.687 1.00 56.88 101 SER A O 1
ATOM 763 N N . ARG A 1 102 ? 55.858 -8.634 -40.278 1.00 49.38 102 ARG A N 1
ATOM 764 C CA . ARG A 1 102 ? 55.686 -7.294 -40.878 1.00 49.38 102 ARG A CA 1
ATOM 765 C C . ARG A 1 102 ? 54.531 -7.190 -41.891 1.00 49.38 102 ARG A C 1
ATOM 767 O O . ARG A 1 102 ? 54.035 -6.096 -42.127 1.00 49.38 102 ARG A O 1
ATOM 774 N N . HIS A 1 103 ? 54.060 -8.309 -42.442 1.00 53.97 103 HIS A N 1
ATOM 775 C CA . HIS A 1 103 ? 52.948 -8.352 -43.400 1.00 53.97 103 HIS A CA 1
ATOM 776 C C . HIS A 1 103 ? 51.545 -8.267 -42.775 1.00 53.97 103 HIS A C 1
ATOM 778 O O . HIS A 1 103 ? 50.583 -8.014 -43.492 1.00 53.97 103 HIS A O 1
ATOM 784 N N . THR A 1 104 ? 51.405 -8.421 -41.455 1.00 52.25 104 THR A N 1
ATOM 785 C CA . THR A 1 104 ? 50.084 -8.400 -40.787 1.00 52.25 104 THR A CA 1
ATOM 786 C C . THR A 1 104 ? 49.450 -7.000 -40.773 1.00 52.25 104 THR A C 1
ATOM 788 O O . THR A 1 104 ? 48.231 -6.878 -40.749 1.00 52.25 104 THR A O 1
ATOM 791 N N . PHE A 1 105 ? 50.256 -5.933 -40.841 1.00 51.59 105 PHE A N 1
ATOM 792 C CA . PHE A 1 105 ? 49.766 -4.549 -40.767 1.00 51.59 105 PHE A CA 1
ATOM 793 C C . PHE A 1 105 ? 49.280 -3.966 -42.104 1.00 51.59 105 PHE A C 1
ATOM 795 O O . PHE A 1 105 ? 48.686 -2.894 -42.105 1.00 51.59 105 PHE A O 1
ATOM 802 N N . LEU A 1 106 ? 49.479 -4.655 -43.235 1.00 51.47 106 LEU A N 1
ATOM 803 C CA . LEU A 1 106 ? 49.005 -4.179 -44.544 1.00 51.47 106 LEU A CA 1
ATOM 804 C C . LEU A 1 106 ? 47.528 -4.510 -44.823 1.00 51.47 106 LEU A C 1
ATOM 806 O O . LEU A 1 106 ? 46.951 -3.950 -45.745 1.00 51.47 106 LEU A O 1
ATOM 810 N N . ALA A 1 107 ? 46.892 -5.369 -44.020 1.00 51.06 107 ALA A N 1
ATOM 811 C CA . ALA A 1 107 ? 45.493 -5.768 -44.214 1.00 51.06 107 ALA A CA 1
ATOM 812 C C . ALA A 1 107 ? 44.459 -4.809 -43.575 1.00 51.06 107 ALA A C 1
ATOM 814 O O . ALA A 1 107 ? 43.268 -5.099 -43.600 1.00 51.06 107 ALA A O 1
ATOM 815 N N . VAL A 1 108 ? 44.897 -3.685 -42.987 1.00 50.66 108 VAL A N 1
ATOM 816 C CA . VAL A 1 108 ? 44.036 -2.701 -42.285 1.00 50.66 108 VAL A CA 1
ATOM 817 C C . VAL A 1 108 ? 43.932 -1.368 -43.054 1.00 50.66 108 VAL A C 1
ATOM 819 O O . VAL A 1 108 ? 43.567 -0.338 -42.501 1.00 50.66 108 VAL A O 1
ATOM 822 N N . GLN A 1 109 ? 44.217 -1.359 -44.358 1.00 42.06 109 GLN A N 1
ATOM 823 C CA . GLN A 1 109 ? 43.756 -0.288 -45.250 1.00 42.06 109 GLN A CA 1
ATOM 824 C C . GLN A 1 109 ? 43.121 -0.895 -46.497 1.00 42.06 109 GLN A C 1
ATOM 826 O O . GLN A 1 109 ? 43.822 -1.377 -47.382 1.00 42.06 109 GLN A O 1
ATOM 831 N N . GLY A 1 110 ? 41.788 -0.870 -46.553 1.00 40.56 110 GLY A N 1
ATOM 832 C CA . GLY A 1 110 ? 41.048 -1.235 -47.758 1.00 40.56 110 GLY A CA 1
ATOM 833 C C . GLY A 1 110 ? 39.621 -1.719 -47.512 1.00 40.56 110 GLY A C 1
ATOM 834 O O . GLY A 1 110 ? 39.355 -2.892 -47.756 1.00 40.56 110 GLY A O 1
ATOM 835 N N . PHE A 1 111 ? 38.738 -0.846 -47.015 1.00 37.34 111 PHE A N 1
ATOM 836 C CA . PHE A 1 111 ? 37.489 -0.411 -47.671 1.00 37.34 111 PHE A CA 1
ATOM 837 C C . PHE A 1 111 ? 36.807 0.676 -46.833 1.00 37.34 111 PHE A C 1
ATOM 839 O O . PHE A 1 111 ? 36.803 0.536 -45.589 1.00 37.34 111 PHE A O 1
#

Foldseek 3Di:
DDDPADWAAEPDDLDDDR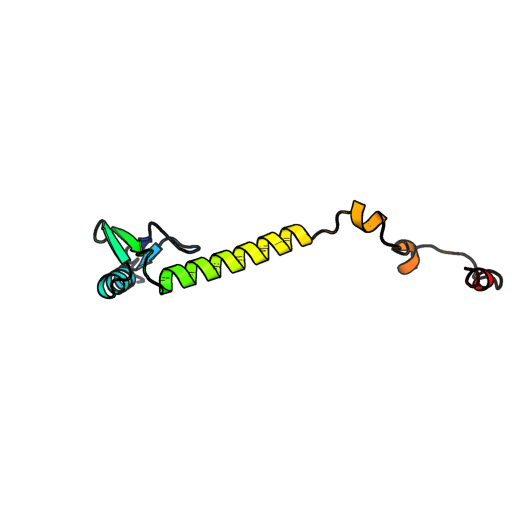TDGLVVQVVCVVVVQWDDPDVPHYIYGDPPPPVSVVSNVVVVVVVVVVVVCVVVVDPDVVNVVPPPDPPVCVVVVVDPPDDDDPVPVVVPDDD

pLDDT: mean 72.24, std 17.89, range [37.34, 94.5]

Secondary structure (DSSP, 8-state):
----PPEEEESS-SSS--EEEHHHHHHHHHTTSEEEEETTTEEEE-TT-HHHHHHHHHHHHHHHHHHHHHHTS---HHHHTTS----HHHHTT-S------GGGGGGGS--

Radius of gyration: 30.07 Å; chains: 1; bounding box: 69×29×76 Å